Protein AF-A0A536TNN2-F1 (afdb_monomer_lite)

Structure (mmCIF, N/CA/C/O backbone):
data_AF-A0A536TNN2-F1
#
_entry.id   AF-A0A536TNN2-F1
#
loop_
_atom_site.group_PDB
_atom_site.id
_atom_site.type_symbol
_atom_site.label_atom_id
_atom_site.label_alt_id
_atom_site.label_comp_id
_atom_site.label_asym_id
_atom_site.label_entity_id
_atom_site.label_seq_id
_atom_site.pdbx_PDB_ins_code
_atom_site.Cartn_x
_atom_site.Cartn_y
_atom_site.Cartn_z
_atom_site.occupancy
_atom_site.B_iso_or_equiv
_atom_site.auth_seq_id
_atom_site.auth_comp_id
_atom_site.auth_asym_id
_atom_site.auth_atom_id
_atom_site.pdbx_PDB_model_num
ATOM 1 N N . MET A 1 1 ? 2.843 -9.699 -13.458 1.00 44.88 1 MET A N 1
ATOM 2 C CA . MET A 1 1 ? 3.073 -8.286 -13.112 1.00 44.88 1 MET A CA 1
ATOM 3 C C . MET A 1 1 ? 2.565 -8.077 -11.695 1.00 44.88 1 MET A C 1
ATOM 5 O O . MET A 1 1 ? 1.393 -7.779 -11.503 1.00 44.88 1 MET A O 1
ATOM 9 N N . PHE A 1 2 ? 3.403 -8.379 -10.704 1.00 48.50 2 PHE A N 1
ATOM 10 C CA . PHE A 1 2 ? 3.071 -8.237 -9.288 1.00 48.50 2 PHE A CA 1
ATOM 11 C C . PHE A 1 2 ? 4.175 -7.395 -8.647 1.00 48.50 2 PHE A C 1
ATOM 13 O O . PHE A 1 2 ? 5.322 -7.813 -8.583 1.00 48.50 2 PHE A O 1
ATOM 20 N N . THR A 1 3 ? 3.834 -6.165 -8.273 1.00 50.94 3 THR A N 1
ATOM 21 C CA . THR A 1 3 ? 4.697 -5.235 -7.533 1.00 50.94 3 THR A CA 1
ATOM 22 C C . THR A 1 3 ? 5.003 -5.821 -6.158 1.00 50.94 3 THR A C 1
ATOM 24 O O . THR A 1 3 ? 4.058 -6.210 -5.479 1.00 50.94 3 THR A O 1
ATOM 27 N N . HIS A 1 4 ? 6.267 -5.858 -5.732 1.00 54.22 4 HIS A N 1
ATOM 28 C CA . HIS A 1 4 ? 6.606 -6.130 -4.330 1.00 54.22 4 HIS A CA 1
ATOM 29 C C . HIS A 1 4 ? 6.456 -4.827 -3.545 1.00 54.22 4 HIS A C 1
ATOM 31 O O . HIS A 1 4 ? 7.220 -3.886 -3.762 1.00 54.22 4 HIS A O 1
ATOM 37 N N . ILE A 1 5 ? 5.453 -4.742 -2.670 1.00 55.91 5 ILE A N 1
ATOM 38 C CA . ILE A 1 5 ? 5.286 -3.589 -1.777 1.00 55.91 5 ILE A CA 1
ATOM 39 C C . ILE A 1 5 ? 6.294 -3.736 -0.644 1.00 55.91 5 ILE A C 1
ATOM 41 O O . ILE A 1 5 ? 6.253 -4.724 0.084 1.00 55.91 5 ILE A O 1
ATOM 45 N N . ARG A 1 6 ? 7.181 -2.757 -0.483 1.00 54.44 6 ARG A N 1
ATOM 46 C CA . ARG A 1 6 ? 8.119 -2.687 0.640 1.00 54.44 6 ARG A CA 1
ATOM 47 C C . ARG A 1 6 ? 7.504 -1.952 1.823 1.00 54.44 6 ARG A C 1
ATOM 49 O O . ARG A 1 6 ? 7.737 -2.369 2.951 1.00 54.44 6 ARG A O 1
ATOM 56 N N . ARG A 1 7 ? 6.678 -0.926 1.576 1.00 57.16 7 ARG A N 1
ATOM 57 C CA . ARG A 1 7 ? 5.984 -0.160 2.623 1.00 57.16 7 ARG A CA 1
ATOM 58 C C . ARG A 1 7 ? 4.594 0.300 2.186 1.00 57.16 7 ARG A C 1
ATOM 60 O O . ARG A 1 7 ? 4.432 0.831 1.087 1.00 57.16 7 ARG A O 1
ATOM 67 N N . ALA A 1 8 ? 3.600 0.108 3.052 1.00 60.94 8 ALA A N 1
ATOM 68 C CA . ALA A 1 8 ? 2.271 0.706 2.947 1.00 60.94 8 ALA A CA 1
ATOM 69 C C . ALA A 1 8 ? 1.951 1.460 4.246 1.00 60.94 8 ALA A C 1
ATOM 71 O O . ALA A 1 8 ? 1.756 0.826 5.281 1.00 60.94 8 ALA A O 1
ATOM 72 N N . ALA A 1 9 ? 1.906 2.794 4.195 1.00 62.28 9 ALA A N 1
ATOM 73 C CA . ALA A 1 9 ? 1.631 3.637 5.363 1.00 62.28 9 ALA A CA 1
ATOM 74 C C . ALA A 1 9 ? 0.211 4.211 5.318 1.00 62.28 9 ALA A C 1
ATOM 76 O O . ALA A 1 9 ? -0.153 4.859 4.336 1.00 62.28 9 ALA A O 1
ATOM 77 N N . GLY A 1 10 ? -0.588 3.994 6.367 1.00 51.50 10 GLY A N 1
ATOM 78 C CA . GLY A 1 10 ? -1.930 4.565 6.528 1.00 51.50 10 GLY A CA 1
ATOM 79 C C . GLY A 1 10 ? -1.888 6.040 6.916 1.00 51.50 10 GLY A C 1
ATOM 80 O O . GLY A 1 10 ? -1.848 6.366 8.096 1.00 51.50 10 GLY A O 1
ATOM 81 N N . ALA A 1 11 ? -1.920 6.949 5.944 1.00 45.94 11 ALA A N 1
ATOM 82 C CA . ALA A 1 11 ? -1.907 8.386 6.198 1.00 45.94 11 ALA A CA 1
ATOM 83 C C . ALA A 1 11 ? -3.340 8.929 6.348 1.00 45.94 11 ALA A C 1
ATOM 85 O O . ALA A 1 11 ? -3.980 9.364 5.387 1.00 45.94 11 ALA A O 1
ATOM 86 N N . LEU A 1 12 ? -3.853 8.947 7.579 1.00 48.38 12 LEU A N 1
ATOM 87 C CA . LEU A 1 12 ? -4.996 9.785 7.947 1.00 48.38 12 LEU A CA 1
ATOM 88 C C . LEU A 1 12 ? -4.493 11.204 8.233 1.00 48.38 12 LEU A C 1
ATOM 90 O O . LEU A 1 12 ? -4.148 11.556 9.354 1.00 48.38 12 LEU A O 1
ATOM 94 N N . GLY A 1 13 ? -4.439 12.031 7.192 1.00 31.92 13 GLY A N 1
ATOM 95 C CA . GLY A 1 13 ? -4.122 13.446 7.344 1.00 31.92 13 GLY A CA 1
ATOM 96 C C . GLY A 1 13 ? -3.683 14.070 6.034 1.00 31.92 13 GLY A C 1
ATOM 97 O O . GLY A 1 13 ? -2.615 13.761 5.516 1.00 31.92 13 GLY A O 1
ATOM 98 N N . ILE A 1 14 ? -4.500 14.976 5.499 1.00 47.88 14 ILE A N 1
ATOM 99 C CA . ILE A 1 14 ? -4.080 15.875 4.424 1.00 47.88 14 ILE A CA 1
ATOM 100 C C . ILE A 1 14 ? -2.979 16.763 5.010 1.00 47.88 14 ILE A C 1
ATOM 102 O O . ILE A 1 14 ? -3.265 17.749 5.685 1.00 47.88 14 ILE A O 1
ATOM 106 N N . VAL A 1 15 ? -1.722 16.409 4.765 1.00 34.47 15 VAL A N 1
ATOM 107 C CA . VAL A 1 15 ? -0.582 17.293 4.990 1.00 34.47 15 VAL A CA 1
ATOM 108 C C . VAL A 1 15 ? 0.045 17.548 3.627 1.00 34.47 15 VAL A C 1
ATOM 110 O O . VAL A 1 15 ? 0.902 16.808 3.153 1.00 34.47 15 VAL A O 1
ATOM 113 N N . PHE A 1 16 ? -0.415 18.614 2.974 1.00 47.50 16 PHE A N 1
ATOM 114 C CA . PHE A 1 16 ? 0.340 19.260 1.904 1.00 47.50 16 PHE A CA 1
ATOM 115 C C . PHE A 1 16 ? 1.569 19.915 2.551 1.00 47.50 16 PHE A C 1
ATOM 117 O O . PHE A 1 16 ? 1.539 21.093 2.903 1.00 47.50 16 PHE A O 1
ATOM 124 N N . LEU A 1 17 ? 2.642 19.149 2.768 1.00 44.59 17 LEU A N 1
ATOM 125 C CA . LEU A 1 17 ? 3.926 19.711 3.182 1.00 44.59 17 LEU A CA 1
ATOM 126 C C . LEU A 1 17 ? 4.724 20.083 1.934 1.00 44.59 17 LEU A C 1
ATOM 128 O O . LEU A 1 17 ? 5.624 19.375 1.491 1.00 44.59 17 LEU A O 1
ATOM 132 N N . THR A 1 18 ? 4.380 21.226 1.347 1.00 54.44 18 THR A N 1
ATOM 133 C CA . THR A 1 18 ? 5.322 21.938 0.487 1.00 54.44 18 THR A CA 1
ATOM 134 C C . THR A 1 18 ? 6.507 22.369 1.341 1.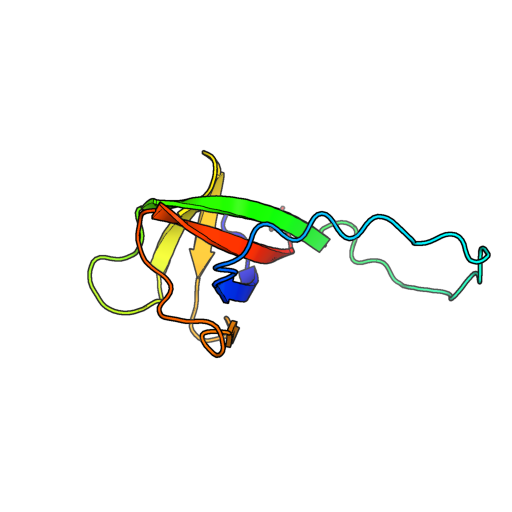00 54.44 18 THR A C 1
ATOM 136 O O . THR A 1 18 ? 6.315 23.157 2.264 1.00 54.44 18 THR A O 1
ATOM 139 N N . CYS A 1 19 ? 7.692 21.841 1.039 1.00 45.53 19 CYS A N 1
ATOM 140 C CA . CYS A 1 19 ? 8.991 22.521 1.068 1.00 45.53 19 CYS A CA 1
ATOM 141 C C . CYS A 1 19 ? 10.086 21.463 0.909 1.00 45.53 19 CYS A C 1
ATOM 143 O O . CYS A 1 19 ? 10.496 20.854 1.890 1.00 45.53 19 CYS A O 1
ATOM 145 N N . PHE A 1 20 ? 10.608 21.275 -0.303 1.00 45.00 20 PHE A N 1
ATOM 146 C CA . PHE A 1 20 ? 11.963 20.745 -0.437 1.00 45.00 20 PHE A CA 1
ATOM 147 C C . PHE A 1 20 ? 12.681 21.440 -1.588 1.00 45.00 20 PHE A C 1
ATOM 149 O O . PHE A 1 20 ? 12.740 20.972 -2.720 1.00 45.00 20 PHE A O 1
ATOM 156 N N . GLY A 1 21 ? 13.189 22.631 -1.282 1.00 51.09 21 GLY A N 1
ATOM 157 C CA . GLY A 1 21 ? 14.367 23.145 -1.955 1.00 51.09 21 GLY A CA 1
ATOM 158 C C . GLY A 1 21 ? 15.583 22.793 -1.108 1.00 51.09 21 GLY A C 1
ATOM 159 O O . GLY A 1 21 ? 15.734 23.370 -0.037 1.00 51.09 21 GLY A O 1
ATOM 160 N N . ALA A 1 22 ? 16.433 21.879 -1.581 1.00 41.75 22 ALA A N 1
ATOM 161 C CA . ALA A 1 22 ? 17.849 21.796 -1.210 1.00 41.75 22 ALA A CA 1
ATOM 162 C C . ALA A 1 22 ? 18.608 20.837 -2.151 1.00 41.75 22 ALA A C 1
ATOM 164 O O . ALA A 1 22 ? 18.411 19.634 -2.083 1.00 41.75 22 ALA A O 1
ATOM 165 N N . ALA A 1 23 ? 19.452 21.446 -2.997 1.00 55.00 23 ALA A N 1
ATOM 166 C CA . ALA A 1 23 ? 20.670 20.984 -3.688 1.00 55.00 23 ALA A CA 1
ATOM 167 C C . ALA A 1 23 ? 20.756 19.572 -4.334 1.00 55.00 23 ALA A C 1
ATOM 169 O O . ALA A 1 23 ? 20.454 18.568 -3.699 1.00 55.00 23 ALA A O 1
ATOM 170 N N . PRO A 1 24 ? 21.325 19.462 -5.556 1.00 51.41 24 PRO A N 1
ATOM 171 C CA . PRO A 1 24 ? 21.683 18.175 -6.133 1.00 51.41 24 PRO A CA 1
ATOM 172 C C . PRO A 1 24 ? 22.989 17.687 -5.491 1.00 51.41 24 PRO A C 1
ATOM 174 O O . PRO A 1 24 ? 24.069 18.191 -5.796 1.00 51.41 24 PRO A O 1
ATOM 177 N N . ALA A 1 25 ? 22.899 16.717 -4.587 1.00 54.62 25 ALA A N 1
ATOM 178 C CA . ALA A 1 25 ? 24.039 15.894 -4.212 1.00 54.62 25 ALA A CA 1
ATOM 179 C C . ALA A 1 25 ? 23.933 14.597 -5.015 1.00 54.62 25 ALA A C 1
ATOM 181 O O . ALA A 1 25 ? 23.099 13.745 -4.732 1.00 54.62 25 ALA A O 1
ATOM 182 N N . ILE A 1 26 ? 24.749 14.505 -6.062 1.00 57.69 26 ILE A N 1
ATOM 183 C CA . ILE A 1 26 ? 25.021 13.271 -6.795 1.00 57.69 26 ILE A CA 1
ATOM 184 C C . ILE A 1 26 ? 25.593 12.233 -5.820 1.00 57.69 26 ILE A C 1
ATOM 186 O O . ILE A 1 26 ? 26.774 12.271 -5.479 1.00 57.69 26 ILE A O 1
ATOM 190 N N . ALA A 1 27 ? 24.735 11.343 -5.333 1.00 54.47 2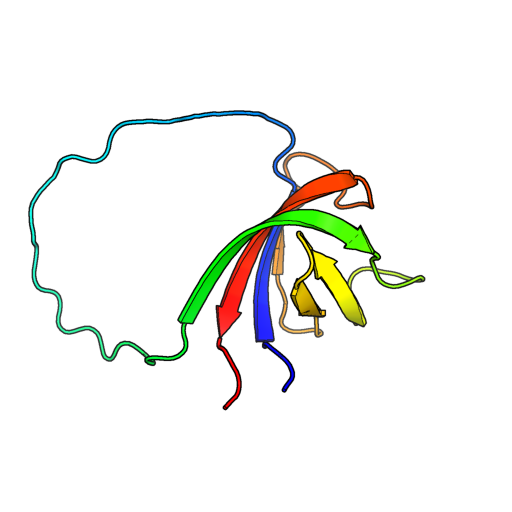7 ALA A N 1
ATOM 191 C CA . ALA A 1 27 ? 25.145 10.050 -4.818 1.00 54.47 27 ALA A CA 1
ATOM 192 C C . ALA A 1 27 ? 25.002 9.056 -5.972 1.00 54.47 27 ALA A C 1
ATOM 194 O O . ALA A 1 27 ? 23.989 9.048 -6.667 1.00 54.47 27 ALA A O 1
ATOM 195 N N . ASP A 1 28 ? 26.071 8.310 -6.211 1.00 54.88 28 ASP A N 1
ATOM 196 C CA . ASP A 1 28 ? 26.078 7.100 -7.020 1.00 54.88 28 ASP A CA 1
ATOM 197 C C . ASP A 1 28 ? 25.038 6.150 -6.409 1.00 54.88 28 ASP A C 1
ATOM 199 O O . ASP A 1 28 ? 25.223 5.666 -5.294 1.00 54.88 28 ASP A O 1
ATOM 203 N N . ASP A 1 29 ? 23.896 6.014 -7.071 1.00 51.50 29 ASP A N 1
ATOM 204 C CA . ASP A 1 29 ? 22.810 5.136 -6.662 1.00 51.50 29 ASP A CA 1
ATOM 205 C C . ASP A 1 29 ? 22.596 4.229 -7.868 1.00 51.50 29 ASP A C 1
ATOM 207 O O . ASP A 1 29 ? 22.202 4.703 -8.939 1.00 51.50 29 ASP A O 1
ATOM 211 N N . ASP A 1 30 ? 22.955 2.951 -7.732 1.00 53.53 30 ASP A N 1
ATOM 212 C CA . ASP A 1 30 ? 22.396 1.877 -8.548 1.00 53.53 30 ASP A CA 1
ATOM 213 C C . ASP A 1 30 ? 20.877 1.928 -8.342 1.00 53.53 30 ASP A C 1
ATOM 215 O O . ASP A 1 30 ? 20.309 1.169 -7.560 1.00 53.53 30 ASP A O 1
ATOM 219 N N . ALA A 1 31 ? 20.226 2.892 -8.991 1.00 55.09 31 ALA A N 1
ATOM 220 C CA . ALA A 1 31 ? 18.794 2.994 -9.040 1.00 55.09 31 ALA A CA 1
ATOM 221 C C . ALA A 1 31 ? 18.353 1.731 -9.766 1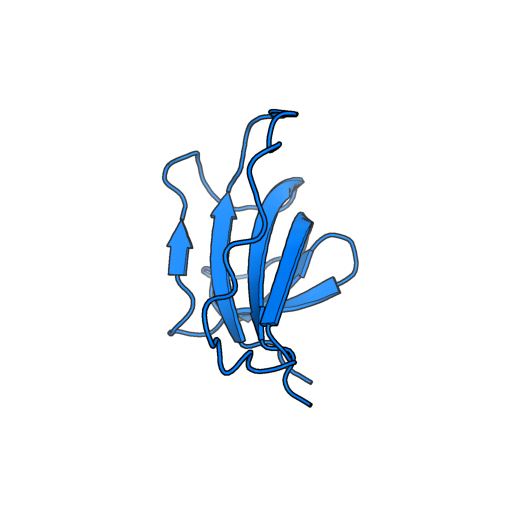.00 55.09 31 ALA A C 1
ATOM 223 O O . ALA A 1 31 ? 18.474 1.615 -10.987 1.00 55.09 31 ALA A O 1
ATOM 224 N N . ASP A 1 32 ? 17.893 0.745 -9.002 1.00 57.97 32 ASP A N 1
ATOM 225 C CA . ASP A 1 32 ? 16.977 -0.252 -9.511 1.00 57.97 32 ASP A CA 1
ATOM 226 C C . ASP A 1 32 ? 15.870 0.557 -10.206 1.00 57.97 32 ASP A C 1
ATOM 228 O O . ASP A 1 32 ? 14.974 1.078 -9.544 1.00 57.97 32 ASP A O 1
ATOM 232 N N . ASP A 1 33 ? 15.951 0.699 -11.540 1.00 61.78 33 ASP A N 1
ATOM 233 C CA . ASP A 1 33 ? 15.117 1.548 -12.427 1.00 61.78 33 ASP A CA 1
ATOM 234 C C . ASP A 1 33 ? 13.601 1.250 -12.342 1.00 61.78 33 ASP A C 1
ATOM 236 O O . ASP A 1 33 ? 12.778 1.721 -13.128 1.00 61.78 33 ASP A O 1
ATOM 240 N N . ASN A 1 34 ? 13.217 0.416 -11.388 1.00 70.06 34 ASN A N 1
ATOM 241 C CA . ASN A 1 34 ? 11.903 -0.113 -11.160 1.00 70.06 34 ASN A CA 1
ATOM 242 C C . ASN A 1 34 ? 11.318 0.323 -9.813 1.00 70.06 34 ASN A C 1
ATOM 244 O O . ASN A 1 34 ? 10.210 -0.107 -9.508 1.00 70.06 34 ASN A O 1
ATOM 248 N N . GLU A 1 35 ? 11.993 1.130 -8.991 1.00 75.12 35 GLU A N 1
ATOM 249 C CA . GLU A 1 35 ? 11.379 1.664 -7.770 1.00 75.12 35 GLU A CA 1
ATOM 250 C C . GLU A 1 35 ? 10.203 2.603 -8.087 1.00 75.12 35 GLU A C 1
ATOM 252 O O . GLU A 1 35 ? 10.266 3.493 -8.934 1.00 75.12 35 GLU A O 1
ATOM 257 N N . VAL A 1 36 ? 9.082 2.382 -7.404 1.00 80.06 36 VAL A N 1
ATOM 258 C CA . VAL A 1 36 ? 7.837 3.126 -7.562 1.00 80.06 36 VAL A CA 1
ATOM 259 C C . VAL A 1 36 ? 7.291 3.513 -6.203 1.00 80.06 36 VAL A C 1
ATOM 261 O O . VAL A 1 36 ? 7.042 2.670 -5.340 1.00 80.06 36 VAL A O 1
ATOM 264 N N . GLN A 1 37 ? 7.013 4.807 -6.072 1.00 84.12 37 GLN A N 1
ATOM 265 C CA . GLN A 1 37 ? 6.297 5.387 -4.950 1.00 84.12 37 GLN A CA 1
ATOM 266 C C . GLN A 1 37 ? 5.038 6.095 -5.453 1.00 84.12 37 GLN A C 1
ATOM 268 O O . GLN A 1 37 ? 5.084 6.878 -6.404 1.00 84.12 37 GLN A O 1
ATOM 273 N N . PHE A 1 38 ? 3.894 5.837 -4.821 1.00 84.19 38 PHE A N 1
ATOM 274 C CA . PHE A 1 38 ? 2.683 6.618 -5.066 1.00 84.19 38 PHE A CA 1
ATOM 275 C C . PHE A 1 38 ? 1.759 6.647 -3.853 1.00 84.19 38 PHE A C 1
ATOM 277 O O . PHE A 1 38 ? 1.680 5.693 -3.083 1.00 84.19 38 PHE A O 1
ATOM 284 N N . THR A 1 39 ? 0.988 7.724 -3.735 1.00 86.88 39 THR A N 1
ATOM 285 C CA . THR A 1 39 ? -0.040 7.878 -2.701 1.00 86.88 39 THR A CA 1
ATOM 286 C C . THR A 1 39 ? -1.428 7.791 -3.324 1.00 86.88 39 THR A C 1
ATOM 288 O O . THR A 1 39 ? -1.673 8.323 -4.410 1.00 86.88 39 THR A O 1
ATOM 291 N N . GLY A 1 40 ? -2.360 7.119 -2.651 1.00 87.19 40 GLY A N 1
ATOM 292 C CA . GLY A 1 40 ? -3.724 6.980 -3.145 1.00 87.19 40 GLY A CA 1
ATOM 293 C C . GLY A 1 40 ? -4.693 6.397 -2.129 1.00 87.19 40 GLY A C 1
ATOM 294 O O . GLY A 1 40 ? -4.294 5.804 -1.133 1.00 87.19 40 GLY A O 1
ATOM 295 N N . ALA A 1 41 ? -5.989 6.557 -2.391 1.00 88.75 41 ALA A N 1
ATOM 296 C CA . ALA A 1 41 ? -7.024 5.932 -1.577 1.00 88.75 41 ALA A CA 1
ATOM 297 C C . ALA A 1 41 ? -7.106 4.427 -1.863 1.00 88.75 41 ALA A C 1
ATOM 299 O O . ALA A 1 41 ? -7.147 4.011 -3.027 1.00 88.75 41 ALA A O 1
ATOM 300 N N . VAL A 1 42 ? -7.185 3.622 -0.806 1.00 89.44 42 VAL A N 1
ATOM 301 C CA . VAL A 1 42 ? -7.500 2.196 -0.881 1.00 89.44 42 VAL A CA 1
ATOM 302 C C . VAL A 1 42 ? -8.937 2.046 -1.370 1.00 89.44 42 VAL A C 1
ATOM 304 O O . VAL A 1 42 ? -9.881 2.507 -0.735 1.00 89.44 42 VAL A O 1
ATOM 307 N N . GLN A 1 43 ? -9.108 1.377 -2.500 1.00 91.50 43 GLN A N 1
ATOM 308 C CA . GLN A 1 43 ? -10.407 1.044 -3.083 1.00 91.50 43 GLN A CA 1
ATOM 309 C C . GLN A 1 43 ? -10.794 -0.406 -2.796 1.00 91.50 43 GLN A C 1
ATOM 311 O O . GLN A 1 43 ? -11.972 -0.705 -2.630 1.00 91.50 43 GLN A O 1
ATOM 316 N N . ALA A 1 44 ? -9.803 -1.296 -2.715 1.00 89.75 44 ALA A N 1
ATOM 317 C CA . ALA A 1 44 ? -9.985 -2.684 -2.319 1.00 89.75 44 ALA A CA 1
ATOM 318 C C . ALA A 1 44 ? -8.749 -3.191 -1.570 1.00 89.75 44 ALA A C 1
ATOM 320 O O . ALA A 1 44 ? -7.623 -2.784 -1.864 1.00 89.75 44 ALA A O 1
ATOM 321 N N . MET A 1 45 ? -8.979 -4.099 -0.627 1.00 88.69 45 MET A N 1
ATOM 322 C CA . MET A 1 45 ? -7.957 -4.784 0.160 1.00 88.69 45 MET A CA 1
ATOM 323 C C . MET A 1 45 ? -8.294 -6.283 0.249 1.00 88.69 45 MET A C 1
ATOM 325 O O . MET A 1 45 ? -9.440 -6.657 -0.033 1.00 88.69 45 MET A O 1
ATOM 329 N N . PRO A 1 46 ? -7.348 -7.143 0.658 1.00 85.25 46 PRO A N 1
ATOM 330 C CA . PRO A 1 46 ? -7.609 -8.558 0.886 1.00 85.25 46 PRO A CA 1
ATOM 331 C C . PRO A 1 46 ? -8.724 -8.763 1.918 1.00 85.25 46 PRO A C 1
ATOM 333 O O . PRO A 1 46 ? -8.808 -8.047 2.913 1.00 85.25 46 PRO A O 1
ATOM 336 N N . GLY A 1 47 ? -9.574 -9.773 1.707 1.00 79.69 47 GLY A N 1
ATOM 337 C CA . GLY A 1 47 ? -10.691 -10.065 2.616 1.00 79.69 47 GLY A CA 1
ATOM 338 C C . GLY A 1 47 ? -10.260 -10.521 4.017 1.00 79.69 47 GLY A C 1
ATOM 339 O O . GLY A 1 47 ? -11.062 -10.481 4.947 1.00 79.69 47 GLY A O 1
ATOM 340 N N . THR A 1 48 ? -9.004 -10.945 4.179 1.00 83.12 48 THR A N 1
ATOM 341 C CA . THR A 1 48 ? -8.423 -11.365 5.459 1.00 83.12 48 THR A CA 1
ATOM 342 C C . THR A 1 48 ? -6.973 -10.904 5.563 1.00 83.12 48 THR A C 1
ATOM 344 O O . THR A 1 48 ? -6.135 -11.324 4.765 1.00 83.12 48 THR A O 1
ATOM 347 N N . GLY A 1 49 ? -6.664 -10.100 6.581 1.00 84.19 49 GLY A N 1
ATOM 348 C CA . GLY A 1 49 ? -5.315 -9.581 6.811 1.00 84.19 49 GLY A CA 1
ATOM 349 C C . GLY A 1 49 ? -4.901 -8.510 5.799 1.00 84.19 49 GLY A C 1
ATOM 350 O O . GLY A 1 49 ? -5.738 -7.898 5.142 1.00 84.19 49 GLY A O 1
ATOM 351 N N . LEU A 1 50 ? -3.592 -8.271 5.708 1.00 84.50 50 LEU A N 1
ATOM 352 C CA . LEU A 1 50 ? -3.010 -7.237 4.844 1.00 84.50 50 LEU A CA 1
ATOM 353 C C . LEU A 1 50 ? -2.266 -7.812 3.629 1.00 84.50 50 LEU A C 1
ATOM 355 O O . LEU A 1 50 ? -1.916 -7.091 2.700 1.00 84.50 50 LEU A O 1
ATOM 359 N N . ILE A 1 51 ? -2.053 -9.123 3.619 1.00 88.38 51 ILE A N 1
ATOM 360 C CA . ILE A 1 51 ? -1.315 -9.843 2.586 1.00 88.38 51 ILE A CA 1
ATOM 361 C C . ILE A 1 51 ? -2.274 -10.247 1.467 1.00 88.38 51 ILE A C 1
ATOM 363 O O . ILE A 1 51 ? -3.316 -10.846 1.734 1.00 88.38 51 ILE A O 1
ATOM 367 N N . GLY A 1 52 ? -1.923 -9.948 0.218 1.00 87.25 52 GLY A N 1
ATOM 368 C CA . GLY A 1 52 ? -2.725 -10.269 -0.960 1.00 87.25 52 GLY A CA 1
ATOM 369 C C . GLY A 1 52 ? -2.909 -9.084 -1.904 1.00 87.25 52 GLY A C 1
ATOM 370 O O . GLY A 1 52 ? -2.111 -8.150 -1.927 1.00 87.25 52 GLY A O 1
ATOM 371 N N . ASN A 1 53 ? -3.972 -9.134 -2.703 1.00 89.19 53 ASN A N 1
ATOM 372 C CA . ASN A 1 53 ? -4.244 -8.138 -3.734 1.00 89.19 53 ASN A CA 1
ATOM 373 C C . ASN A 1 53 ? -4.912 -6.879 -3.167 1.00 89.19 53 ASN A C 1
ATOM 375 O O . ASN A 1 53 ? -5.948 -6.944 -2.505 1.00 89.19 53 ASN A O 1
ATOM 379 N N . TRP A 1 54 ? -4.359 -5.730 -3.536 1.00 89.94 54 TRP A N 1
ATOM 380 C CA . TRP A 1 54 ? -4.864 -4.400 -3.225 1.00 89.94 54 TRP A CA 1
ATOM 381 C C . TRP A 1 54 ? -5.246 -3.650 -4.497 1.00 89.94 54 TRP A C 1
ATOM 383 O O . TRP A 1 54 ? -4.694 -3.873 -5.577 1.00 89.94 54 TRP A O 1
ATOM 393 N N . THR A 1 55 ? -6.189 -2.724 -4.364 1.00 90.62 55 THR A N 1
ATOM 394 C CA . THR A 1 55 ? -6.478 -1.713 -5.384 1.00 90.62 55 THR A CA 1
ATOM 395 C C . THR A 1 55 ? -6.392 -0.344 -4.739 1.00 90.62 55 THR A C 1
ATOM 397 O O . THR A 1 55 ? -7.161 -0.047 -3.828 1.00 90.62 55 THR A O 1
ATOM 400 N N . ILE A 1 56 ? -5.444 0.476 -5.186 1.00 89.62 56 ILE A N 1
ATOM 401 C CA . ILE A 1 56 ? -5.135 1.781 -4.591 1.00 89.62 56 ILE A CA 1
ATOM 402 C C . ILE A 1 56 ? -5.078 2.810 -5.716 1.00 89.62 56 ILE A C 1
ATOM 404 O O . ILE A 1 56 ? -4.258 2.692 -6.624 1.00 89.62 56 ILE A O 1
ATOM 408 N N . ALA A 1 57 ? -5.967 3.807 -5.685 1.00 88.56 57 ALA A N 1
ATOM 409 C CA . ALA A 1 57 ? -6.112 4.810 -6.749 1.00 88.56 57 ALA A CA 1
ATOM 410 C C . ALA A 1 57 ? -6.117 4.210 -8.179 1.00 88.56 57 ALA A C 1
ATOM 412 O O . ALA A 1 57 ? -5.451 4.712 -9.086 1.00 88.56 57 ALA A O 1
ATOM 413 N N . GLY A 1 58 ? -6.835 3.100 -8.368 1.00 88.25 58 GLY A N 1
ATOM 414 C CA . GLY A 1 58 ? -6.984 2.379 -9.634 1.00 88.25 58 GLY A CA 1
ATOM 415 C C . GLY A 1 58 ? -5.819 1.456 -9.998 1.00 88.25 58 GLY A C 1
ATOM 416 O O . GLY A 1 58 ? -5.890 0.778 -11.019 1.00 88.25 58 GLY A O 1
ATOM 417 N N . LYS A 1 59 ? -4.752 1.408 -9.190 1.00 85.94 59 LYS A N 1
ATOM 418 C CA . LYS A 1 59 ? -3.599 0.529 -9.413 1.00 85.94 59 LYS A CA 1
ATOM 419 C C . LYS A 1 59 ? -3.746 -0.771 -8.635 1.00 85.94 59 LYS A C 1
ATOM 421 O O . LYS A 1 59 ? -4.044 -0.751 -7.442 1.00 85.94 59 LYS A O 1
ATOM 426 N N . HIS A 1 60 ? -3.504 -1.887 -9.317 1.00 88.12 60 HIS A N 1
ATOM 427 C CA . HIS A 1 60 ? -3.404 -3.201 -8.694 1.00 88.12 60 HIS A CA 1
ATOM 428 C C . HIS A 1 60 ? -2.033 -3.349 -8.046 1.00 88.12 60 HIS A C 1
ATOM 430 O O . HIS A 1 60 ? -1.016 -3.145 -8.706 1.00 88.12 60 HIS A O 1
ATOM 436 N N . VAL A 1 61 ? -2.013 -3.713 -6.769 1.00 85.81 61 VAL A N 1
ATOM 437 C CA . VAL A 1 61 ? -0.777 -3.877 -6.003 1.00 85.81 61 VAL A CA 1
ATOM 438 C C . VAL A 1 61 ? -0.816 -5.207 -5.264 1.00 85.81 61 VAL A C 1
ATOM 440 O O . VAL A 1 61 ? -1.880 -5.608 -4.795 1.00 85.81 61 VAL A O 1
ATOM 443 N N . GLN A 1 62 ? 0.317 -5.900 -5.174 1.00 86.44 62 GLN A N 1
ATOM 444 C CA . GLN A 1 62 ? 0.414 -7.161 -4.450 1.00 86.44 62 GLN A CA 1
ATOM 445 C C . GLN A 1 62 ? 1.220 -6.963 -3.175 1.00 86.44 62 GLN A C 1
ATOM 447 O O . GLN A 1 62 ? 2.406 -6.668 -3.214 1.00 86.44 62 GLN A O 1
ATOM 452 N N . ALA A 1 63 ? 0.568 -7.144 -2.037 1.00 85.44 63 ALA A N 1
ATOM 453 C CA . ALA A 1 63 ? 1.261 -7.268 -0.772 1.00 85.44 63 ALA A CA 1
ATOM 454 C C . ALA A 1 63 ? 1.633 -8.729 -0.519 1.00 85.44 63 ALA A C 1
ATOM 456 O O . ALA A 1 63 ? 0.799 -9.623 -0.696 1.00 85.44 63 ALA A O 1
ATOM 457 N N . ASP A 1 64 ? 2.841 -8.964 -0.029 1.00 83.00 64 ASP A N 1
ATOM 458 C CA . ASP A 1 64 ? 3.318 -10.278 0.394 1.00 83.00 64 ASP A CA 1
ATOM 459 C C . ASP A 1 64 ? 3.917 -10.208 1.810 1.00 83.00 64 ASP A C 1
ATOM 461 O O . ASP A 1 64 ? 3.890 -9.164 2.457 1.00 83.00 64 ASP A O 1
ATOM 465 N N . ALA A 1 65 ? 4.410 -11.331 2.339 1.00 82.88 65 ALA A N 1
ATOM 466 C CA . ALA A 1 65 ? 4.913 -11.413 3.714 1.00 82.88 65 ALA A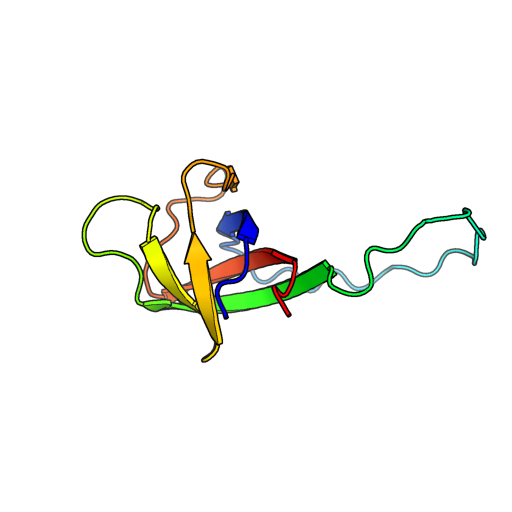 CA 1
ATOM 467 C C . ALA A 1 65 ? 6.149 -10.533 3.997 1.00 82.88 65 ALA A C 1
ATOM 469 O O . ALA A 1 65 ? 6.480 -10.324 5.162 1.00 82.88 65 ALA A O 1
ATOM 470 N N . SER A 1 66 ? 6.830 -10.040 2.960 1.00 77.94 66 SER A N 1
ATOM 471 C CA . SER A 1 66 ? 7.924 -9.070 3.062 1.00 77.94 66 SER A CA 1
ATOM 472 C C . SER A 1 66 ? 7.451 -7.613 3.064 1.00 77.94 66 SER A C 1
ATOM 474 O O . SER A 1 66 ? 8.261 -6.713 3.271 1.00 77.94 66 SER A O 1
ATOM 476 N N . THR A 1 67 ? 6.152 -7.369 2.869 1.00 82.06 67 THR A N 1
ATOM 477 C CA . THR A 1 67 ? 5.571 -6.030 2.921 1.00 82.06 67 THR A CA 1
ATOM 478 C C . THR A 1 67 ? 5.493 -5.518 4.352 1.00 82.06 67 THR A C 1
ATOM 480 O O . THR A 1 67 ? 4.860 -6.130 5.215 1.00 82.06 67 THR A O 1
ATOM 483 N N . GLU A 1 68 ? 6.082 -4.348 4.592 1.00 82.44 68 GLU A N 1
ATOM 484 C CA . GLU A 1 68 ? 5.911 -3.626 5.844 1.00 82.44 68 GLU A CA 1
ATOM 485 C C . GLU A 1 68 ? 4.640 -2.769 5.800 1.00 82.44 68 GLU A C 1
ATOM 487 O O . GLU A 1 68 ? 4.410 -1.991 4.871 1.00 82.44 68 GLU A O 1
ATOM 492 N N . PHE A 1 69 ? 3.799 -2.913 6.822 1.00 83.19 69 PHE A N 1
ATOM 493 C CA . PHE A 1 69 ? 2.578 -2.129 6.973 1.00 83.19 69 PHE A CA 1
ATOM 494 C C . PHE A 1 69 ? 2.731 -1.183 8.148 1.00 83.19 69 PHE A C 1
ATOM 496 O O . PHE A 1 69 ? 2.666 -1.602 9.305 1.00 83.19 69 PHE A O 1
ATOM 503 N N . ASP A 1 70 ? 2.891 0.094 7.838 1.00 82.31 70 ASP A N 1
ATOM 504 C CA . ASP A 1 70 ? 2.906 1.147 8.836 1.00 82.31 70 ASP A CA 1
ATOM 505 C C . ASP A 1 70 ? 1.462 1.585 9.126 1.00 82.31 70 ASP A C 1
ATOM 507 O O . ASP A 1 70 ? 0.783 2.229 8.319 1.00 82.31 70 ASP A O 1
ATOM 511 N N . GLN A 1 71 ? 0.982 1.177 10.299 1.00 79.81 71 GLN A N 1
ATOM 512 C CA . GLN A 1 71 ? -0.338 1.515 10.830 1.00 79.81 71 GLN A CA 1
ATOM 513 C C . GLN A 1 71 ? -0.245 2.407 12.074 1.00 79.81 71 GLN A C 1
ATOM 515 O O . GLN A 1 71 ? -1.205 2.482 12.844 1.00 79.81 71 GLN A O 1
ATOM 520 N N . GLU A 1 72 ? 0.886 3.087 12.299 1.00 76.19 72 GLU A N 1
ATOM 521 C CA . GLU A 1 72 ? 1.069 3.950 13.475 1.00 76.19 72 GLU A CA 1
ATOM 522 C C . GLU A 1 72 ? 0.045 5.096 13.515 1.00 76.19 72 GLU A C 1
ATOM 524 O O . GLU A 1 72 ? -0.400 5.505 14.586 1.00 76.19 72 GLU A O 1
ATOM 529 N N . ASN A 1 73 ? -0.396 5.565 12.344 1.00 69.81 73 ASN A N 1
ATOM 530 C CA . ASN A 1 73 ? -1.395 6.629 12.192 1.00 69.81 73 ASN A CA 1
ATOM 531 C C . ASN A 1 73 ? -2.842 6.120 12.037 1.00 69.81 73 ASN A C 1
ATOM 533 O O . ASN A 1 73 ? -3.758 6.907 11.789 1.00 69.81 73 ASN A O 1
ATOM 537 N N . GLY A 1 74 ? -3.070 4.815 12.202 1.00 72.44 74 GLY A N 1
ATOM 538 C CA . GLY A 1 74 ? -4.393 4.202 12.138 1.00 72.44 74 GLY A CA 1
ATOM 539 C C . GLY A 1 74 ? -4.453 2.976 11.233 1.00 72.44 74 GLY A C 1
ATOM 540 O O . GLY A 1 74 ? -3.534 2.663 10.478 1.00 72.44 74 GLY A O 1
ATOM 541 N N . THR A 1 75 ? -5.572 2.259 11.323 1.00 80.12 75 THR A N 1
ATOM 542 C CA . THR A 1 75 ? -5.793 1.037 10.548 1.00 80.12 75 THR A CA 1
ATOM 543 C C . THR A 1 75 ? -5.890 1.344 9.056 1.00 80.12 75 THR A C 1
ATOM 545 O O . THR A 1 75 ? -6.669 2.203 8.639 1.00 80.12 75 THR A O 1
ATOM 548 N N . ILE A 1 76 ? -5.147 0.595 8.242 1.00 82.94 76 ILE A N 1
ATOM 549 C CA . ILE A 1 76 ? -5.260 0.667 6.784 1.00 82.94 76 ILE A CA 1
ATOM 550 C C . ILE A 1 76 ? -6.505 -0.115 6.359 1.00 82.94 76 ILE A C 1
ATOM 552 O O . ILE A 1 76 ? -6.583 -1.329 6.540 1.00 82.94 76 ILE A O 1
ATOM 556 N N . GLY A 1 77 ? -7.480 0.580 5.776 1.00 85.12 77 GLY A N 1
ATOM 557 C CA . GLY A 1 77 ? -8.721 -0.014 5.282 1.00 85.12 77 GLY A CA 1
ATOM 558 C C . GLY A 1 77 ? -9.222 0.666 4.013 1.00 85.12 77 GLY A C 1
ATOM 559 O O . GLY A 1 77 ? -8.663 1.668 3.572 1.00 85.12 77 GLY A O 1
ATOM 560 N N . VAL A 1 78 ? -10.292 0.134 3.419 1.00 88.00 78 VAL A N 1
ATOM 561 C CA . VAL A 1 78 ? -10.944 0.766 2.259 1.00 88.00 78 VAL A CA 1
ATOM 562 C C . VAL A 1 78 ? -11.365 2.198 2.609 1.00 88.00 78 VAL A C 1
ATOM 564 O O . VAL A 1 78 ? -12.005 2.435 3.629 1.00 88.00 78 VAL A O 1
ATOM 567 N N . GLY A 1 79 ? -10.991 3.151 1.757 1.00 85.25 79 GLY A N 1
ATOM 568 C CA . GLY A 1 79 ? -11.177 4.588 1.962 1.00 85.25 79 GLY A CA 1
ATOM 569 C C . GLY A 1 79 ? -9.997 5.292 2.638 1.00 85.25 79 GLY A C 1
ATOM 570 O O . GLY A 1 79 ? -9.916 6.517 2.556 1.00 85.25 79 GLY A O 1
ATOM 571 N N . ALA A 1 80 ? -9.060 4.560 3.250 1.00 85.06 80 ALA A N 1
ATOM 572 C CA . ALA A 1 80 ? -7.841 5.151 3.794 1.00 85.06 80 ALA A CA 1
ATOM 573 C C . ALA A 1 80 ? -6.917 5.609 2.661 1.00 85.06 80 ALA A C 1
ATOM 575 O O . ALA A 1 80 ? -6.792 4.934 1.638 1.00 85.06 80 ALA A O 1
ATOM 576 N N . VAL A 1 81 ? -6.251 6.747 2.842 1.00 85.31 81 VAL A N 1
ATOM 577 C CA . VAL A 1 81 ? -5.180 7.178 1.941 1.00 85.31 81 VAL A CA 1
ATOM 578 C C . VAL A 1 81 ? -3.890 6.525 2.408 1.00 85.31 81 VAL A C 1
ATOM 580 O O . VAL A 1 81 ? -3.525 6.638 3.575 1.00 85.31 81 VAL A O 1
ATOM 583 N N . VAL A 1 82 ? -3.219 5.824 1.500 1.00 85.00 82 VAL A N 1
ATOM 584 C CA . VAL A 1 82 ? -1.961 5.139 1.781 1.00 85.00 82 VAL A CA 1
ATOM 585 C C . VAL A 1 82 ? -0.865 5.583 0.833 1.00 85.00 82 VAL A C 1
ATOM 587 O O . VAL A 1 82 ? -1.131 5.865 -0.338 1.00 85.00 82 VAL A O 1
ATOM 590 N N . THR A 1 83 ? 0.365 5.614 1.334 1.00 85.00 83 THR A N 1
ATOM 591 C CA . THR A 1 83 ? 1.569 5.710 0.501 1.00 85.00 83 THR A CA 1
ATOM 592 C C . THR A 1 83 ? 2.122 4.313 0.289 1.00 85.00 83 THR A C 1
ATOM 594 O O . THR A 1 83 ? 2.301 3.573 1.253 1.00 85.00 83 THR A O 1
ATOM 597 N N . VAL A 1 84 ? 2.349 3.962 -0.972 1.00 85.62 84 VAL A N 1
ATOM 598 C CA . VAL A 1 84 ? 2.897 2.683 -1.414 1.00 85.62 84 VAL A CA 1
ATOM 599 C C . VAL A 1 84 ? 4.294 2.922 -1.947 1.00 85.62 84 VAL A C 1
ATOM 601 O O . VAL A 1 84 ? 4.470 3.763 -2.827 1.00 85.62 84 VAL A O 1
ATOM 604 N N . GLU A 1 85 ? 5.248 2.147 -1.453 1.00 84.44 85 GLU A N 1
ATOM 605 C CA . GLU A 1 85 ? 6.625 2.086 -1.941 1.00 84.44 85 GLU A CA 1
ATOM 606 C C . GLU A 1 85 ? 6.931 0.644 -2.341 1.00 84.44 85 GLU A C 1
ATOM 608 O O . GLU A 1 85 ? 6.615 -0.289 -1.598 1.00 84.44 85 GLU A O 1
ATOM 613 N N . GLY A 1 86 ? 7.525 0.432 -3.509 1.00 80.69 86 GLY A N 1
ATOM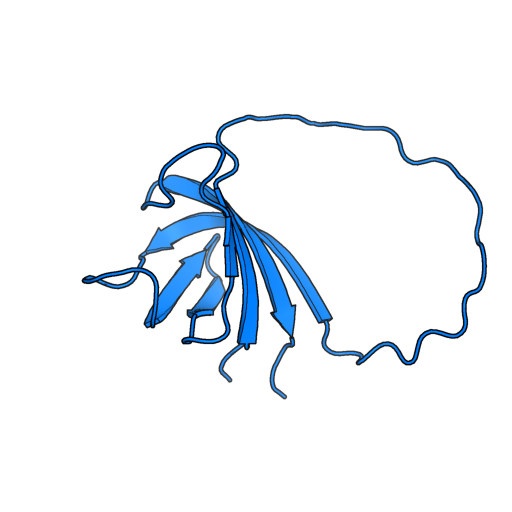 614 C CA . GLY A 1 86 ? 7.838 -0.907 -3.994 1.00 80.69 86 GLY A CA 1
ATOM 615 C C . GLY A 1 86 ? 8.577 -0.895 -5.319 1.00 80.69 86 GLY A C 1
ATOM 616 O O . GLY A 1 86 ? 8.950 0.162 -5.806 1.00 80.69 86 GLY A O 1
ATOM 617 N N . THR A 1 87 ? 8.761 -2.065 -5.921 1.00 74.31 87 THR A N 1
ATOM 618 C CA . THR A 1 87 ? 9.369 -2.181 -7.253 1.00 74.31 87 THR A CA 1
ATOM 619 C C . THR A 1 87 ? 8.379 -2.717 -8.282 1.00 74.31 87 THR A C 1
ATOM 621 O O . THR A 1 87 ? 7.603 -3.639 -8.010 1.00 74.31 87 THR A O 1
ATOM 624 N N . LEU A 1 88 ? 8.384 -2.148 -9.487 1.00 68.31 88 LEU A N 1
ATOM 625 C CA . LEU A 1 88 ? 7.730 -2.723 -10.655 1.00 68.31 88 LEU A CA 1
ATOM 626 C C . LEU A 1 88 ? 8.462 -4.005 -11.038 1.00 68.31 88 LEU A C 1
ATOM 628 O O . LEU A 1 88 ? 9.652 -4.003 -11.325 1.00 68.31 88 LEU A O 1
ATOM 632 N N . GLN A 1 89 ? 7.744 -5.118 -11.055 1.00 58.94 89 GLN A N 1
ATOM 633 C CA . GLN A 1 89 ? 8.295 -6.360 -11.574 1.00 58.94 89 GLN A CA 1
ATOM 634 C C . GLN A 1 89 ? 8.013 -6.407 -13.081 1.00 58.94 89 GLN A C 1
ATOM 636 O O . GLN A 1 89 ? 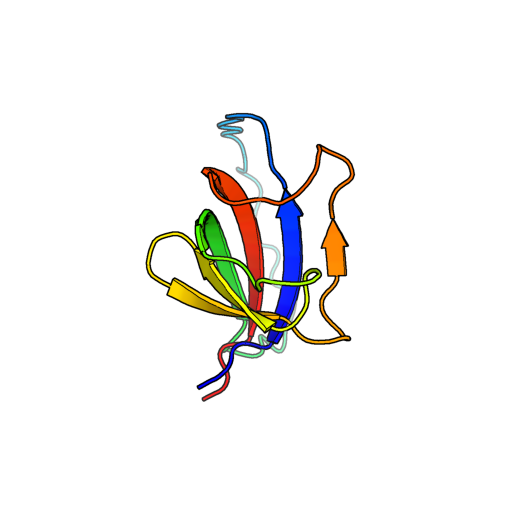6.850 -6.566 -13.479 1.00 58.94 89 GLN A O 1
ATOM 641 N N . GLY A 1 90 ? 9.065 -6.168 -13.874 1.00 51.09 90 GLY A N 1
ATOM 642 C CA . GLY A 1 90 ? 9.079 -6.286 -15.338 1.00 51.09 90 GLY A CA 1
ATOM 643 C C . GLY A 1 90 ? 8.928 -7.717 -15.834 1.00 51.09 90 GLY A C 1
ATOM 644 O O . GLY A 1 90 ? 9.297 -8.652 -15.087 1.00 51.09 90 GLY A O 1
#

Foldseek 3Di:
DAWEWQEKEQDPDPDPPDDDDDDDDDDPDPPPVFKDKDKFFWQDADPDDRAAWTAGNNDIHGYHPNHDYHQVVHDRDGGTIIMTITGDDD

Radius of gyration: 14.42 Å; chains: 1; bounding box: 37×35×29 Å

pLDDT: mean 71.12, std 16.85, range [31.92, 91.5]

Secondary structure (DSSP, 8-state):
---EEEEEEE--S-------------------TTEEEEEEEEEE--SSSS-EEEEETTEEEEE-TT-EEE-TTS---TT-EEEEEEE---

Sequence (90 aa):
MFTHIRRAAGALGIVFLTCFGAAPAIADDDADDNEVQFTGAVQAMPGTGLIGNWTIAGKHVQADASTEFDQENGTIGVGAVVTVEGTLQG